Protein AF-A0A426Q134-F1 (afdb_monomer_lite)

Structure (mmCIF, N/CA/C/O backbone):
data_AF-A0A426Q134-F1
#
_entry.id   AF-A0A426Q134-F1
#
loop_
_atom_site.group_PDB
_atom_site.id
_atom_site.type_symbol
_atom_site.label_atom_id
_atom_site.label_alt_id
_atom_site.label_comp_id
_atom_site.label_asym_id
_atom_site.label_entity_id
_atom_site.label_seq_id
_atom_site.pdbx_PDB_ins_code
_atom_site.Cartn_x
_atom_site.Cartn_y
_atom_site.Cartn_z
_atom_site.occupancy
_atom_site.B_iso_or_equiv
_atom_site.auth_seq_id
_atom_site.auth_comp_id
_atom_site.auth_asym_id
_atom_site.auth_atom_id
_atom_site.pdbx_PDB_model_num
ATOM 1 N N . MET A 1 1 ? 9.057 -41.906 22.958 1.00 34.69 1 MET A N 1
ATOM 2 C CA . MET A 1 1 ? 8.384 -40.825 23.710 1.00 34.69 1 MET A CA 1
ATOM 3 C C . MET A 1 1 ? 7.464 -40.096 22.744 1.00 34.69 1 MET A C 1
ATOM 5 O O . MET A 1 1 ? 7.987 -39.538 21.785 1.00 34.69 1 MET A O 1
ATOM 9 N N . PRO A 1 2 ? 6.133 -40.169 22.893 1.00 43.12 2 PRO A N 1
ATOM 10 C CA . PRO A 1 2 ? 5.225 -39.518 21.964 1.00 43.12 2 PRO A CA 1
ATOM 11 C C . PRO A 1 2 ? 4.964 -38.086 22.435 1.00 43.12 2 PRO A C 1
ATOM 13 O O . PRO A 1 2 ? 4.358 -37.865 23.480 1.00 43.12 2 PRO A O 1
ATOM 16 N N . TRP A 1 3 ? 5.419 -37.110 21.654 1.00 42.22 3 TRP A N 1
ATOM 17 C CA . TRP A 1 3 ? 4.967 -35.728 21.775 1.00 42.22 3 TRP A CA 1
ATOM 18 C C . TRP A 1 3 ? 3.575 -35.629 21.148 1.00 42.22 3 TRP A C 1
ATOM 20 O O . TRP A 1 3 ? 3.425 -35.270 19.983 1.00 42.22 3 TRP A O 1
ATOM 30 N N . GLY A 1 4 ? 2.552 -36.008 21.911 1.00 41.06 4 GLY A N 1
ATOM 31 C CA . GLY A 1 4 ? 1.185 -35.609 21.609 1.00 41.06 4 GLY A CA 1
ATOM 32 C C . GLY A 1 4 ? 1.063 -34.121 21.906 1.00 41.06 4 GLY A C 1
ATOM 33 O O . GLY A 1 4 ? 1.094 -33.728 23.070 1.00 41.06 4 GLY A O 1
ATOM 34 N N . ARG A 1 5 ? 0.961 -33.277 20.874 1.00 50.31 5 ARG A N 1
ATOM 35 C CA . ARG A 1 5 ? 0.462 -31.915 21.081 1.00 50.31 5 ARG A CA 1
ATOM 36 C C . ARG A 1 5 ? -0.984 -32.054 21.541 1.00 50.31 5 ARG A C 1
ATOM 38 O O . ARG A 1 5 ? -1.840 -32.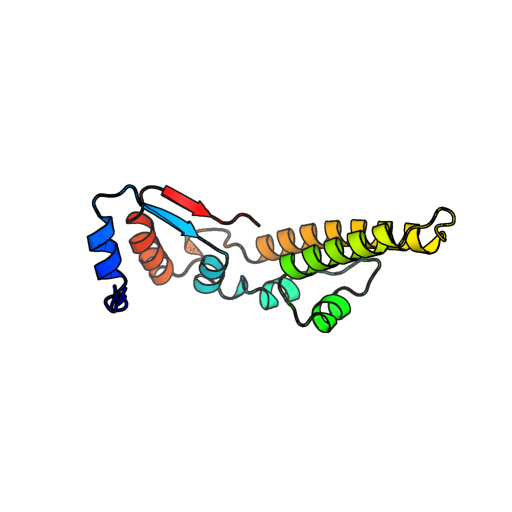481 20.771 1.00 50.31 5 ARG A O 1
ATOM 45 N N . VAL A 1 6 ? -1.207 -31.754 22.816 1.00 53.31 6 VAL A N 1
ATOM 46 C CA . VAL A 1 6 ? -2.527 -31.486 23.384 1.00 53.31 6 VAL A CA 1
ATOM 47 C C . VAL A 1 6 ? -3.211 -30.499 22.442 1.00 53.31 6 VAL A C 1
ATOM 49 O O . VAL A 1 6 ? -2.613 -29.488 22.076 1.00 53.31 6 VAL A O 1
ATOM 52 N N . GLY A 1 7 ? -4.407 -30.844 21.969 1.00 53.84 7 GLY A N 1
ATOM 53 C CA . GLY A 1 7 ? -5.182 -29.971 21.101 1.00 53.84 7 GLY A CA 1
ATOM 54 C C . GLY A 1 7 ? -5.509 -28.689 21.850 1.00 53.84 7 GLY A C 1
ATOM 55 O O . GLY A 1 7 ? -6.395 -28.689 22.698 1.00 53.84 7 GLY A O 1
ATOM 56 N N . SER A 1 8 ? -4.783 -27.611 21.565 1.00 63.66 8 SER A N 1
ATOM 57 C CA . SER A 1 8 ? -5.192 -26.276 21.979 1.00 63.66 8 SER A CA 1
ATOM 58 C C . SER A 1 8 ? -6.458 -25.942 21.199 1.00 63.66 8 SER A C 1
ATOM 60 O O . SER A 1 8 ? -6.412 -25.756 19.981 1.00 63.66 8 SER A O 1
ATOM 62 N N . SER A 1 9 ? -7.600 -25.947 21.882 1.00 80.00 9 SER A N 1
ATOM 63 C CA . SER A 1 9 ? -8.834 -25.370 21.359 1.00 80.00 9 SER A CA 1
ATOM 64 C C . SER A 1 9 ? -8.578 -23.911 20.987 1.00 80.00 9 SER A C 1
ATOM 66 O O . SER A 1 9 ? -7.863 -23.207 21.697 1.00 80.00 9 SER A O 1
ATOM 68 N N . MET A 1 10 ? -9.135 -23.467 19.860 1.00 85.69 10 MET A N 1
ATOM 69 C CA . MET A 1 10 ? -9.067 -22.068 19.449 1.00 85.69 10 MET A CA 1
ATOM 70 C C . MET A 1 10 ? -9.763 -21.218 20.516 1.00 85.69 10 MET A C 1
ATOM 72 O O . MET A 1 10 ? -10.960 -21.389 20.735 1.00 85.69 10 MET A O 1
ATOM 76 N N . LEU A 1 11 ? -8.999 -20.363 21.196 1.00 89.44 11 LEU A N 1
ATOM 77 C CA . LEU A 1 11 ? -9.531 -19.426 22.181 1.00 89.44 11 LEU A CA 1
ATOM 78 C C . LEU A 1 11 ? -10.333 -18.332 21.467 1.00 89.44 11 LEU A C 1
ATOM 80 O O . LEU A 1 11 ? -9.979 -17.892 20.369 1.00 89.44 11 LEU A O 1
ATOM 84 N N . SER A 1 12 ? -11.416 -17.896 22.094 1.00 91.62 12 SER A N 1
ATOM 85 C CA . SER A 1 12 ? -12.140 -16.683 21.728 1.00 91.62 12 SER A CA 1
ATOM 86 C C . SER A 1 12 ? -11.345 -15.429 22.106 1.00 91.62 12 SER A C 1
ATOM 88 O O . SER A 1 12 ? -10.402 -15.481 22.893 1.00 91.62 12 SER A O 1
ATOM 90 N N . TYR A 1 13 ? -11.737 -14.282 21.549 1.00 84.50 13 TYR A N 1
ATOM 91 C CA . TYR A 1 13 ? -11.093 -12.997 21.840 1.00 84.50 13 TYR A CA 1
ATOM 92 C C . TYR A 1 13 ? -11.097 -12.674 23.345 1.00 84.50 13 TYR A C 1
ATOM 94 O O . TYR A 1 13 ? -10.053 -12.342 23.900 1.00 84.50 13 TYR A O 1
ATOM 102 N N . ASP A 1 14 ? -12.239 -12.861 24.011 1.00 86.88 14 ASP A N 1
ATOM 103 C CA . ASP A 1 14 ? -12.386 -12.579 25.443 1.00 86.88 14 ASP A CA 1
ATOM 104 C C . ASP A 1 14 ? -11.539 -13.530 26.310 1.00 86.88 14 ASP A C 1
ATOM 106 O O . ASP A 1 14 ? -10.972 -13.110 27.317 1.00 86.88 14 ASP A O 1
ATOM 110 N N . GLU A 1 15 ? -11.402 -14.800 25.906 1.00 90.38 15 GLU A N 1
ATOM 111 C CA . GLU A 1 15 ? -10.540 -15.768 26.601 1.00 90.38 15 GLU A CA 1
ATOM 112 C C . GLU A 1 15 ? -9.059 -15.390 26.487 1.00 90.38 15 GLU A C 1
ATOM 114 O O . GLU A 1 15 ? -8.332 -15.467 27.476 1.00 90.38 15 GLU A O 1
ATOM 119 N N . VAL A 1 16 ? -8.621 -14.925 25.311 1.00 87.88 16 VAL A N 1
ATOM 120 C CA . VAL A 1 16 ? -7.246 -14.442 25.111 1.00 87.88 16 VAL A CA 1
ATOM 121 C C . VAL A 1 16 ? -6.977 -13.198 25.957 1.00 87.88 16 VAL A C 1
ATOM 123 O O . VAL A 1 16 ? -5.920 -13.109 26.577 1.00 87.88 16 VAL A O 1
ATOM 126 N N . LEU A 1 17 ? -7.921 -12.253 26.020 1.00 83.94 17 LEU A N 1
ATOM 127 C CA . LEU A 1 17 ? -7.774 -11.044 26.836 1.00 83.94 17 LEU A CA 1
ATOM 128 C C . LEU A 1 17 ? -7.630 -11.350 28.329 1.00 83.94 17 LEU A C 1
ATOM 130 O O . LEU A 1 17 ? -6.812 -10.724 29.003 1.00 83.94 17 LEU A O 1
ATOM 134 N N . GLU A 1 18 ? -8.399 -12.307 28.852 1.00 86.12 18 GLU A N 1
ATOM 135 C CA . GLU A 1 18 ? -8.288 -12.694 30.260 1.00 86.12 18 GLU A CA 1
ATOM 136 C C . GLU A 1 18 ? -6.952 -13.404 30.546 1.00 86.12 18 GLU A C 1
ATOM 138 O O . GLU A 1 18 ? -6.371 -13.194 31.610 1.00 86.12 18 GLU A O 1
ATOM 143 N N . GLU A 1 19 ? -6.416 -14.175 29.592 1.00 86.25 19 GLU A N 1
ATOM 144 C CA . GLU A 1 19 ? -5.116 -14.850 29.729 1.00 86.25 19 GLU A CA 1
ATOM 145 C C . GLU A 1 19 ? -3.931 -13.866 29.744 1.00 86.25 19 GLU A C 1
ATOM 147 O O . GLU A 1 19 ? -2.961 -14.073 30.475 1.00 86.25 19 GLU A O 1
ATOM 152 N N . ILE A 1 20 ? -4.008 -12.769 28.982 1.00 83.94 20 ILE A N 1
ATOM 153 C CA . ILE A 1 20 ? -2.911 -11.789 28.845 1.00 83.94 20 ILE A CA 1
ATOM 154 C C . ILE A 1 20 ? -3.030 -10.577 29.782 1.00 83.94 20 ILE A C 1
ATOM 156 O O . ILE A 1 20 ? -2.172 -9.696 29.761 1.00 83.94 20 ILE A O 1
ATOM 160 N N . LYS A 1 21 ? -4.060 -10.531 30.631 1.00 75.94 21 LYS A N 1
ATOM 161 C CA . LYS A 1 21 ? -4.458 -9.375 31.455 1.00 75.94 21 LYS A CA 1
ATOM 162 C C . LYS A 1 21 ? -3.376 -8.807 32.380 1.00 75.94 21 LYS A C 1
ATOM 164 O O . LYS A 1 21 ? -3.390 -7.614 32.668 1.00 75.94 21 LYS A O 1
ATOM 169 N N . GLU A 1 22 ? -2.446 -9.640 32.849 1.00 71.44 22 GLU A N 1
ATOM 170 C CA . GLU A 1 22 ? -1.325 -9.212 33.707 1.00 71.44 22 GLU A CA 1
ATOM 171 C C . GLU A 1 22 ? -0.038 -8.902 32.923 1.00 71.44 22 GLU A C 1
ATOM 173 O O . GLU A 1 22 ? 0.990 -8.557 3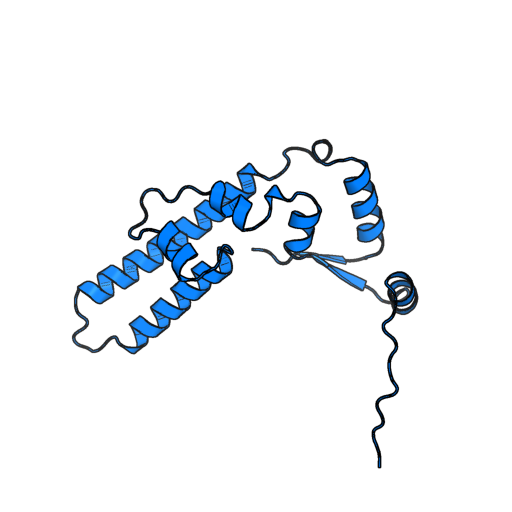3.508 1.00 71.44 22 GLU A O 1
ATOM 178 N N . THR A 1 23 ? -0.072 -9.021 31.595 1.00 75.31 23 THR A N 1
ATOM 179 C CA . THR A 1 23 ? 1.069 -8.735 30.723 1.00 75.31 23 THR A CA 1
ATOM 180 C C . THR A 1 23 ? 0.924 -7.367 30.074 1.00 75.31 23 THR A C 1
ATOM 182 O O . THR A 1 23 ? -0.168 -6.963 29.673 1.00 75.31 23 THR A O 1
ATOM 185 N N . ASP A 1 24 ? 2.041 -6.650 29.942 1.00 79.06 24 ASP A N 1
ATOM 186 C CA . ASP A 1 24 ? 2.077 -5.420 29.155 1.00 79.06 24 ASP A CA 1
ATOM 187 C C . ASP A 1 24 ? 1.870 -5.774 27.677 1.00 79.06 24 ASP A C 1
ATOM 189 O O . ASP A 1 24 ? 2.786 -6.214 26.976 1.00 79.06 24 ASP A O 1
ATOM 193 N N . THR A 1 25 ? 0.615 -5.685 27.239 1.00 85.25 25 THR A N 1
ATOM 194 C CA . THR A 1 25 ? 0.199 -6.143 25.918 1.00 85.25 25 THR A CA 1
ATOM 195 C C . THR A 1 25 ? 0.251 -4.984 24.938 1.00 85.25 25 THR A C 1
ATOM 197 O O . THR A 1 25 ? -0.406 -3.953 25.110 1.00 85.25 25 THR A O 1
ATOM 200 N N . ALA A 1 26 ? 1.014 -5.184 23.867 1.00 89.38 26 ALA A N 1
ATOM 201 C CA . ALA A 1 26 ? 1.071 -4.269 22.745 1.00 89.38 26 ALA A CA 1
ATOM 202 C C . ALA A 1 26 ? 0.131 -4.716 21.618 1.00 89.38 26 ALA A C 1
ATOM 204 O O . ALA A 1 26 ? 0.127 -5.883 21.227 1.00 89.38 26 ALA A O 1
ATOM 205 N N . LEU A 1 27 ? -0.609 -3.769 21.046 1.00 89.19 27 LEU A N 1
ATOM 206 C CA . LEU A 1 27 ? -1.406 -3.970 19.840 1.00 89.19 27 LEU A CA 1
ATOM 207 C C . LEU A 1 27 ? -0.617 -3.524 18.609 1.00 89.19 27 LEU A C 1
ATOM 209 O O . LEU A 1 27 ? -0.112 -2.405 18.573 1.00 89.19 27 LEU A O 1
ATOM 213 N N . LEU A 1 28 ? -0.554 -4.366 17.578 1.00 90.25 28 LEU A N 1
ATOM 214 C CA . LEU A 1 28 ? -0.013 -4.001 16.269 1.00 90.25 28 LEU A CA 1
ATOM 215 C C . LEU A 1 28 ? -1.154 -3.872 15.257 1.00 90.25 28 LEU A C 1
ATOM 217 O O . LEU A 1 28 ? -1.782 -4.862 14.885 1.00 90.25 28 LEU A O 1
ATOM 221 N N . LEU A 1 29 ? -1.404 -2.652 14.793 1.00 89.19 29 LEU A N 1
ATOM 222 C CA . LEU A 1 29 ? -2.401 -2.356 13.771 1.00 89.19 29 LEU A CA 1
ATOM 223 C C . LEU A 1 29 ? -1.776 -2.420 12.375 1.00 89.19 29 LEU A C 1
ATOM 225 O O . LEU A 1 29 ? -0.752 -1.792 12.105 1.00 89.19 29 LEU A O 1
ATOM 229 N N . GLY A 1 30 ? -2.422 -3.155 11.475 1.00 86.62 30 GLY A N 1
ATOM 230 C CA . GLY A 1 30 ? -2.118 -3.135 10.044 1.00 86.62 30 GLY A CA 1
ATOM 231 C C . GLY A 1 30 ? -3.180 -2.384 9.243 1.00 86.62 30 GLY A C 1
ATOM 232 O O . GLY A 1 30 ? -4.222 -1.999 9.774 1.00 86.62 30 GLY A O 1
ATOM 233 N N . ASN A 1 31 ? -2.962 -2.262 7.932 1.00 83.25 31 ASN A N 1
ATOM 234 C CA . ASN A 1 31 ? -3.873 -1.569 7.007 1.00 83.25 31 ASN A CA 1
ATOM 235 C C . ASN A 1 31 ? -5.313 -2.111 7.027 1.00 83.25 31 ASN A C 1
ATOM 237 O O . ASN A 1 31 ? -6.253 -1.368 6.749 1.00 83.25 31 ASN A O 1
ATOM 241 N N . GLY A 1 32 ? -5.505 -3.379 7.410 1.00 86.38 32 GLY A N 1
ATOM 242 C CA . GLY A 1 32 ? -6.833 -3.968 7.596 1.00 86.38 32 GLY A CA 1
ATOM 243 C C . GLY A 1 32 ? -7.703 -3.212 8.606 1.00 86.38 32 GLY A C 1
ATOM 244 O O . GLY A 1 32 ? -8.918 -3.163 8.432 1.00 86.38 32 GLY A O 1
ATOM 245 N N . PHE A 1 33 ? -7.101 -2.554 9.605 1.00 88.44 33 PHE A N 1
ATOM 246 C CA . PHE A 1 33 ? -7.825 -1.675 10.524 1.00 88.44 33 PHE A CA 1
ATOM 247 C C . PHE A 1 33 ? -8.447 -0.482 9.784 1.00 88.44 33 PHE A C 1
ATOM 249 O O . PHE A 1 33 ? -9.637 -0.211 9.941 1.00 88.44 33 PHE A O 1
ATOM 256 N N . SER A 1 34 ? -7.680 0.182 8.913 1.00 86.69 34 SER A N 1
ATOM 257 C CA . SER A 1 34 ? -8.169 1.309 8.111 1.00 86.69 34 SER A CA 1
ATOM 258 C C . SER A 1 34 ? -9.258 0.881 7.127 1.00 86.69 34 SER A C 1
ATOM 260 O O . SER A 1 34 ? -10.270 1.565 7.023 1.00 86.69 34 SER A O 1
ATOM 262 N N . VAL A 1 35 ? -9.108 -0.278 6.470 1.00 87.44 35 VAL A N 1
ATOM 263 C CA . VAL A 1 35 ? -10.131 -0.835 5.561 1.00 87.44 35 VAL A CA 1
ATOM 264 C C . VAL A 1 35 ? -11.421 -1.196 6.307 1.00 87.44 35 VAL A C 1
ATOM 266 O O . VAL A 1 35 ? -12.516 -0.962 5.798 1.00 87.44 35 VAL A O 1
ATOM 269 N N . GLY A 1 36 ? -11.309 -1.748 7.520 1.00 85.94 36 GLY A N 1
ATOM 270 C CA . GLY A 1 36 ? -12.460 -2.039 8.379 1.00 85.94 36 GLY A CA 1
ATOM 271 C C . GLY A 1 36 ? -13.166 -0.775 8.882 1.00 85.94 36 GLY A C 1
ATOM 272 O O . GLY A 1 36 ? -14.389 -0.765 9.035 1.00 85.94 36 GLY A O 1
ATOM 273 N N . CYS A 1 37 ? -12.409 0.305 9.094 1.00 83.69 37 CYS A N 1
ATOM 274 C CA . CYS A 1 37 ? -12.951 1.613 9.443 1.00 83.69 37 CYS A CA 1
ATOM 275 C C . CYS A 1 37 ? -13.712 2.228 8.256 1.00 83.69 37 CYS A C 1
ATOM 277 O O . CYS A 1 37 ? -14.912 2.508 8.369 1.00 83.69 37 CYS A O 1
ATOM 279 N N . ASP A 1 38 ? -13.052 2.346 7.100 1.00 85.19 38 ASP A N 1
ATOM 280 C CA . ASP A 1 38 ? -13.630 2.851 5.855 1.00 85.19 38 ASP A CA 1
ATOM 281 C C . ASP A 1 38 ? -13.104 2.057 4.631 1.00 85.19 38 ASP A C 1
ATOM 283 O O . ASP A 1 38 ? -11.894 2.032 4.373 1.00 85.19 38 ASP A O 1
ATOM 287 N N . PRO A 1 39 ? -13.986 1.437 3.819 1.00 88.50 39 PRO A N 1
ATOM 288 C CA . PRO A 1 39 ? -13.586 0.708 2.612 1.00 88.50 39 PRO A CA 1
ATOM 289 C C . PRO A 1 39 ? -12.888 1.577 1.548 1.00 88.50 39 PRO A C 1
ATOM 291 O O . PRO A 1 39 ? -12.285 1.041 0.614 1.00 88.50 39 PRO A O 1
ATOM 294 N N . GLN A 1 40 ? -12.898 2.908 1.670 1.00 88.19 40 GLN A N 1
ATOM 295 C CA . GLN A 1 40 ? -12.094 3.792 0.825 1.00 88.19 40 GLN A CA 1
ATOM 296 C C . GLN A 1 40 ? -10.581 3.597 0.985 1.00 88.19 40 GLN A C 1
ATOM 298 O O . GLN A 1 40 ? -9.846 3.953 0.061 1.00 88.19 40 GLN A O 1
ATOM 303 N N . PHE A 1 41 ? -10.128 3.002 2.093 1.00 87.38 41 PHE A N 1
ATOM 304 C CA . PHE A 1 41 ? -8.732 2.605 2.301 1.00 87.38 41 PHE A CA 1
ATOM 305 C C . PHE A 1 41 ? -8.364 1.273 1.631 1.00 87.38 41 PHE A C 1
ATOM 307 O O . PHE A 1 41 ? -7.203 0.871 1.693 1.00 87.38 41 PHE A O 1
ATOM 314 N N . ALA A 1 42 ? -9.312 0.568 1.001 1.00 90.56 42 ALA A N 1
ATOM 315 C CA . ALA A 1 42 ? -8.999 -0.649 0.256 1.00 90.56 42 ALA A CA 1
ATOM 316 C C . ALA A 1 42 ? -8.023 -0.352 -0.894 1.00 90.56 42 ALA A C 1
ATOM 318 O O . ALA A 1 42 ? -8.091 0.702 -1.526 1.00 90.56 42 ALA A O 1
ATOM 319 N N . TYR A 1 43 ? -7.130 -1.295 -1.198 1.00 91.44 43 TYR A N 1
ATOM 320 C CA . TYR A 1 43 ? -6.093 -1.112 -2.219 1.00 91.44 43 TYR A CA 1
ATOM 321 C C . TYR A 1 43 ? -6.662 -0.743 -3.597 1.00 91.44 43 TYR A C 1
ATOM 323 O O . TYR A 1 43 ? -6.175 0.186 -4.238 1.00 91.44 43 TYR A O 1
ATOM 331 N N . THR A 1 44 ? -7.760 -1.387 -4.000 1.00 91.94 44 THR A N 1
ATOM 332 C CA . THR A 1 44 ? -8.524 -1.051 -5.212 1.00 91.94 44 THR A CA 1
ATOM 333 C C . THR A 1 44 ? -9.006 0.402 -5.189 1.00 91.94 44 THR A C 1
ATOM 335 O O . THR A 1 44 ? -8.731 1.169 -6.110 1.00 91.94 44 THR A O 1
ATOM 338 N N . SER A 1 45 ? -9.638 0.815 -4.088 1.00 92.00 45 SER A N 1
ATOM 339 C CA . SER A 1 45 ? -10.129 2.178 -3.866 1.00 92.00 45 SER A CA 1
ATOM 340 C C . SER A 1 45 ? -9.016 3.230 -3.893 1.00 92.00 45 SER A C 1
ATOM 342 O O . SER A 1 45 ? -9.261 4.366 -4.306 1.00 92.00 45 SER A O 1
ATOM 344 N N . LEU A 1 46 ? -7.810 2.893 -3.423 1.00 92.44 46 LEU A N 1
ATOM 345 C CA . LEU A 1 46 ? -6.638 3.772 -3.477 1.00 92.44 46 LEU A CA 1
ATOM 346 C C . LEU A 1 46 ? -6.095 3.879 -4.903 1.00 92.44 46 LEU A C 1
ATOM 348 O O . LEU A 1 46 ? -5.780 4.980 -5.358 1.00 92.44 46 LEU A O 1
ATOM 352 N N . ARG A 1 47 ? -6.043 2.760 -5.633 1.00 93.50 47 ARG A N 1
ATOM 353 C CA . ARG A 1 47 ? -5.616 2.723 -7.034 1.00 93.50 47 ARG A CA 1
ATOM 354 C C . ARG A 1 47 ? -6.523 3.564 -7.929 1.00 93.50 47 ARG A C 1
ATOM 356 O O . ARG A 1 47 ? -6.016 4.310 -8.759 1.00 93.50 47 ARG A O 1
ATOM 363 N N . GLU A 1 48 ? -7.836 3.514 -7.717 1.00 92.50 48 GLU A N 1
ATOM 364 C CA . GLU A 1 48 ? -8.809 4.350 -8.438 1.00 92.50 48 GLU A CA 1
ATOM 365 C C . GLU A 1 48 ? -8.608 5.858 -8.203 1.00 92.50 48 GLU A C 1
ATOM 367 O O . GLU A 1 48 ? -8.917 6.672 -9.073 1.00 92.50 48 GLU A O 1
ATOM 372 N N . LYS A 1 49 ? -8.084 6.246 -7.034 1.00 91.12 49 LYS A N 1
ATOM 373 C CA . LYS A 1 49 ? -7.849 7.651 -6.654 1.00 91.12 49 LYS A CA 1
ATOM 374 C C . LYS A 1 49 ? -6.462 8.174 -7.039 1.00 91.12 49 LYS A C 1
ATOM 376 O O . LYS A 1 49 ? -6.227 9.390 -6.950 1.00 91.12 49 LYS A O 1
ATOM 381 N N . ALA A 1 50 ? -5.554 7.282 -7.425 1.00 92.75 50 ALA A N 1
ATOM 382 C CA . ALA A 1 50 ? -4.202 7.610 -7.852 1.00 92.75 50 ALA A CA 1
ATOM 383 C C . ALA A 1 50 ? -4.174 8.088 -9.310 1.00 92.75 50 ALA A C 1
ATOM 385 O O . ALA A 1 50 ? -4.952 7.641 -10.153 1.00 92.75 50 ALA A O 1
ATOM 386 N N . GLU A 1 51 ? -3.251 8.997 -9.629 1.00 92.12 51 GLU A N 1
ATOM 387 C CA . GLU A 1 51 ? -3.135 9.562 -10.973 1.00 92.12 51 GLU A CA 1
ATOM 388 C C . GLU A 1 51 ? -1.790 9.204 -11.606 1.00 92.12 51 GLU A C 1
ATOM 390 O O . GLU A 1 51 ? -0.749 9.785 -11.305 1.00 92.12 51 GLU A O 1
ATOM 395 N N . PHE A 1 52 ? -1.805 8.275 -12.563 1.00 92.44 52 PHE A N 1
ATOM 396 C CA . PHE A 1 52 ? -0.586 7.785 -13.214 1.00 92.44 52 PHE A CA 1
ATOM 397 C C . PHE A 1 52 ? -0.119 8.657 -14.391 1.00 92.44 52 PHE A C 1
ATOM 399 O O . PHE A 1 52 ? 0.176 8.167 -15.481 1.00 92.44 52 PHE A O 1
ATOM 406 N N . ARG A 1 53 ? -0.048 9.978 -14.193 1.00 90.56 53 ARG A N 1
ATOM 407 C CA . ARG A 1 53 ? 0.424 10.926 -15.219 1.00 90.56 53 ARG A CA 1
ATOM 408 C C . ARG A 1 53 ? 1.942 11.097 -15.168 1.00 90.56 53 ARG A C 1
ATOM 410 O O . ARG A 1 53 ? 2.520 11.261 -14.100 1.00 90.56 53 ARG A O 1
ATOM 417 N N . GLY A 1 54 ? 2.588 11.118 -16.337 1.00 91.62 54 GLY A N 1
ATOM 418 C CA . GLY A 1 54 ? 4.030 11.378 -16.450 1.00 91.62 54 GLY A CA 1
ATOM 419 C C . GLY A 1 54 ? 4.929 10.214 -16.018 1.00 91.62 54 GLY A C 1
ATOM 420 O O . GLY A 1 54 ? 6.118 10.424 -15.768 1.00 91.62 54 GLY A O 1
ATOM 421 N N . PHE A 1 55 ? 4.379 9.005 -15.914 1.00 95.56 55 PHE A N 1
ATOM 422 C CA . PHE A 1 55 ? 5.152 7.775 -15.765 1.00 95.56 55 PHE A CA 1
ATOM 423 C C . PHE A 1 55 ? 5.746 7.361 -17.111 1.00 95.56 55 PHE A C 1
ATOM 425 O O . PHE A 1 55 ? 5.191 7.665 -18.168 1.00 95.56 55 PHE A O 1
ATOM 432 N N . SER A 1 56 ? 6.891 6.693 -17.062 1.00 93.50 56 SER A N 1
ATOM 433 C CA . SER A 1 56 ? 7.572 6.177 -18.251 1.00 93.50 56 SER A CA 1
ATOM 434 C C . SER A 1 56 ? 6.869 4.929 -18.793 1.00 93.50 56 SER A C 1
ATOM 436 O O . SER A 1 56 ? 6.886 4.687 -19.998 1.00 93.50 56 SER A O 1
ATOM 438 N N . ALA A 1 57 ? 6.242 4.148 -17.908 1.00 92.19 57 ALA A N 1
ATOM 439 C CA . ALA A 1 57 ? 5.443 2.973 -18.243 1.00 92.19 57 ALA A CA 1
ATOM 440 C C . ALA A 1 57 ? 3.928 3.219 -18.109 1.00 92.19 57 ALA A C 1
ATOM 442 O O . ALA A 1 57 ? 3.482 4.132 -17.409 1.00 92.19 57 ALA A O 1
ATOM 443 N N . ASN A 1 58 ? 3.119 2.345 -18.723 1.00 94.75 58 ASN A N 1
ATOM 444 C CA . ASN A 1 58 ? 1.698 2.255 -18.393 1.00 94.75 58 ASN A CA 1
ATOM 445 C C . ASN A 1 58 ? 1.530 1.521 -17.056 1.00 94.75 58 ASN A C 1
ATOM 447 O O . ASN A 1 58 ? 1.552 0.293 -16.986 1.00 94.75 58 ASN A O 1
ATOM 451 N N . ILE A 1 59 ? 1.369 2.292 -15.985 1.00 95.38 59 ILE A N 1
ATOM 452 C CA . ILE A 1 59 ? 1.264 1.753 -14.628 1.00 95.38 59 ILE A CA 1
ATOM 453 C C . ILE A 1 59 ? -0.009 0.931 -14.430 1.00 95.38 59 ILE A C 1
ATOM 455 O O . ILE A 1 59 ? 0.039 -0.091 -13.757 1.00 95.38 59 ILE A O 1
ATOM 459 N N . ASN A 1 60 ? -1.128 1.299 -15.059 1.00 94.31 60 ASN A N 1
ATOM 460 C CA . ASN A 1 60 ? -2.351 0.501 -14.951 1.00 94.31 60 ASN A CA 1
ATOM 461 C C . ASN A 1 60 ? -2.176 -0.898 -15.543 1.00 94.31 60 ASN A C 1
ATOM 463 O O . ASN A 1 60 ? -2.632 -1.872 -14.946 1.00 94.31 60 ASN A O 1
ATOM 467 N N . ASP A 1 61 ? -1.475 -1.000 -16.670 1.00 95.25 61 ASP A N 1
ATOM 468 C CA . ASP A 1 61 ? -1.153 -2.298 -17.260 1.00 95.25 61 ASP A CA 1
ATOM 469 C C . ASP A 1 61 ? -0.203 -3.092 -16.359 1.00 95.25 61 ASP A C 1
ATOM 471 O O . ASP A 1 61 ? -0.366 -4.302 -16.242 1.00 95.25 61 ASP A O 1
ATOM 475 N N . LEU A 1 62 ? 0.735 -2.431 -15.666 1.00 95.38 62 LEU A N 1
ATOM 476 C CA . LEU A 1 62 ? 1.617 -3.091 -14.701 1.00 95.38 62 LEU A CA 1
ATOM 477 C C . LEU A 1 62 ? 0.819 -3.737 -13.560 1.00 95.38 62 LEU A C 1
ATOM 479 O O . LEU A 1 62 ? 0.951 -4.942 -13.360 1.00 95.38 62 LEU A O 1
ATOM 483 N N . PHE A 1 63 ? -0.038 -2.982 -12.863 1.00 96.44 63 PHE A N 1
ATOM 484 C CA . PHE A 1 63 ? -0.899 -3.529 -11.802 1.00 96.44 63 PHE A CA 1
ATOM 485 C C . PHE A 1 63 ? -1.755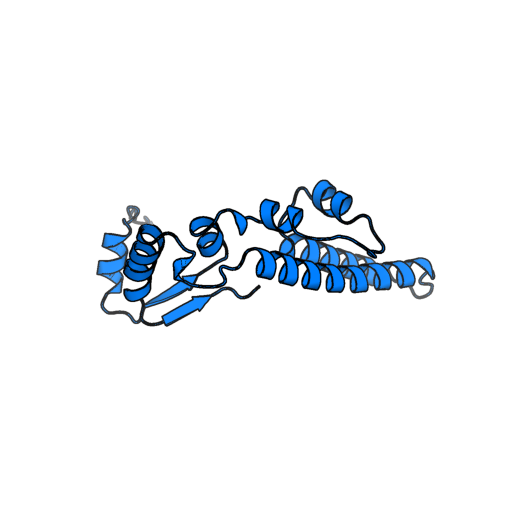 -4.696 -12.327 1.00 96.44 63 PHE A C 1
ATOM 487 O O . PHE A 1 63 ? -1.742 -5.786 -11.757 1.00 96.44 63 PHE A O 1
ATOM 494 N N . ASN A 1 64 ? -2.413 -4.515 -13.479 1.00 95.94 64 ASN A N 1
ATOM 495 C CA . ASN A 1 64 ? -3.242 -5.559 -14.091 1.00 95.94 64 ASN A CA 1
ATOM 496 C C . ASN A 1 64 ? -2.439 -6.816 -14.455 1.00 95.94 64 ASN A C 1
ATOM 498 O O . ASN A 1 64 ? -2.914 -7.927 -14.244 1.00 95.94 64 ASN A O 1
ATOM 502 N N . SER A 1 65 ? -1.226 -6.653 -14.990 1.00 96.19 65 SER A N 1
ATOM 503 C CA . SER A 1 65 ? -0.357 -7.771 -15.376 1.00 96.19 65 SER A CA 1
ATOM 504 C C . SER A 1 65 ? 0.147 -8.570 -14.176 1.00 96.19 65 SER A C 1
ATOM 506 O O . SER A 1 65 ? 0.367 -9.774 -14.292 1.00 96.19 65 SER A O 1
ATOM 508 N N . LEU A 1 66 ? 0.315 -7.905 -13.031 1.00 95.75 66 LEU A N 1
ATOM 509 C CA . LEU A 1 66 ? 0.709 -8.536 -11.777 1.00 95.75 66 LEU A CA 1
ATOM 510 C C . LEU A 1 66 ? -0.485 -9.168 -11.050 1.00 95.75 66 LEU A C 1
ATOM 512 O O . LEU A 1 66 ? -0.270 -10.031 -10.207 1.00 95.75 66 LEU A O 1
ATOM 516 N N . GLY A 1 67 ? -1.720 -8.780 -11.391 1.00 95.31 67 GLY A N 1
ATOM 517 C CA . GLY A 1 67 ? -2.923 -9.210 -10.675 1.00 95.31 67 GLY A CA 1
ATOM 518 C C . GLY A 1 67 ? -2.986 -8.657 -9.250 1.00 95.31 67 GLY A C 1
ATOM 519 O O . GLY A 1 67 ? -3.567 -9.290 -8.376 1.00 95.31 67 GLY A O 1
ATOM 520 N N . GLU A 1 68 ? -2.361 -7.503 -9.025 1.00 93.38 68 GLU A N 1
ATOM 521 C CA . GLU A 1 68 ? -2.209 -6.868 -7.718 1.00 93.38 68 GLU A CA 1
ATOM 522 C C . GLU A 1 68 ? -2.794 -5.458 -7.764 1.00 93.38 68 GLU A C 1
ATOM 524 O O . GLU A 1 68 ? -2.697 -4.788 -8.790 1.00 93.38 68 GLU A O 1
ATOM 529 N N . ASP A 1 69 ? -3.343 -4.996 -6.640 1.00 92.88 69 ASP A N 1
ATOM 530 C CA . ASP A 1 69 ? -3.746 -3.595 -6.419 1.00 92.88 69 ASP A CA 1
ATOM 531 C C . ASP A 1 69 ? -2.944 -2.934 -5.287 1.00 92.88 69 ASP A C 1
ATOM 533 O O . ASP A 1 69 ? -2.981 -1.715 -5.114 1.00 92.88 69 ASP A O 1
ATOM 537 N N . ASP A 1 70 ? -2.188 -3.726 -4.521 1.00 92.19 70 ASP A N 1
ATOM 538 C CA . ASP A 1 70 ? -1.323 -3.227 -3.461 1.00 92.19 70 ASP A CA 1
ATOM 539 C C . ASP A 1 70 ? -0.063 -2.573 -4.046 1.00 92.19 70 ASP A C 1
ATOM 541 O O . ASP A 1 70 ? 0.820 -3.218 -4.623 1.00 92.19 70 ASP A O 1
ATOM 545 N N . PHE A 1 71 ? 0.031 -1.259 -3.848 1.00 93.50 71 PHE A N 1
ATOM 546 C CA . PHE A 1 71 ? 1.153 -0.436 -4.278 1.00 93.50 71 PHE A CA 1
ATOM 547 C C . PHE A 1 71 ? 2.482 -0.943 -3.720 1.00 93.50 71 PHE A C 1
ATOM 549 O O . PHE A 1 71 ? 3.475 -0.933 -4.446 1.00 93.50 71 PHE A O 1
ATOM 556 N N . GLU A 1 72 ? 2.527 -1.396 -2.463 1.00 92.12 72 GLU A N 1
ATOM 557 C CA . GLU A 1 72 ? 3.774 -1.857 -1.852 1.00 92.12 72 GLU A CA 1
ATOM 558 C C . GLU A 1 72 ? 4.276 -3.123 -2.552 1.00 92.12 72 GLU A C 1
ATOM 560 O O . GLU A 1 72 ? 5.453 -3.232 -2.912 1.00 92.12 72 GLU A O 1
ATOM 565 N N . THR A 1 73 ? 3.366 -4.054 -2.834 1.00 94.75 73 THR A N 1
ATOM 566 C CA . THR A 1 73 ? 3.670 -5.277 -3.577 1.00 94.75 73 THR A CA 1
ATOM 567 C C . THR A 1 73 ? 4.154 -4.985 -4.999 1.00 94.75 73 THR A C 1
ATOM 569 O O . THR A 1 73 ? 5.152 -5.575 -5.436 1.00 94.75 73 THR A O 1
ATOM 572 N N . VAL A 1 74 ? 3.539 -4.030 -5.702 1.00 96.62 74 VAL A N 1
ATOM 573 C CA . VAL A 1 74 ? 4.003 -3.596 -7.031 1.00 96.62 74 VAL A CA 1
ATOM 574 C C . VAL A 1 74 ? 5.382 -2.933 -6.958 1.00 96.62 74 VAL A C 1
ATOM 576 O O . VAL A 1 74 ? 6.287 -3.324 -7.697 1.00 96.62 74 VAL A O 1
ATOM 579 N N . ILE A 1 75 ? 5.602 -1.999 -6.028 1.00 96.06 75 ILE A N 1
ATOM 580 C CA . ILE A 1 75 ? 6.893 -1.313 -5.836 1.00 96.06 75 ILE A CA 1
ATOM 581 C C . ILE A 1 75 ? 8.003 -2.320 -5.508 1.00 96.06 75 ILE A C 1
ATOM 583 O O . ILE A 1 75 ? 9.091 -2.261 -6.088 1.00 96.06 75 ILE A O 1
ATOM 587 N N . ARG A 1 76 ? 7.722 -3.287 -4.631 1.00 96.31 76 ARG A N 1
ATOM 588 C CA . ARG A 1 76 ? 8.648 -4.368 -4.272 1.00 96.31 76 ARG A CA 1
ATOM 589 C C . ARG A 1 76 ? 8.952 -5.277 -5.461 1.00 96.31 76 ARG A C 1
ATOM 591 O O . ARG A 1 76 ? 10.070 -5.773 -5.597 1.00 96.31 76 ARG A O 1
ATOM 598 N N . THR A 1 77 ? 7.985 -5.489 -6.347 1.00 97.06 77 THR A N 1
ATOM 599 C CA . THR A 1 77 ? 8.197 -6.231 -7.596 1.00 97.06 77 THR A CA 1
ATOM 600 C C . THR A 1 77 ? 9.106 -5.458 -8.551 1.00 97.06 77 THR A C 1
ATOM 602 O O . THR A 1 77 ? 10.020 -6.048 -9.126 1.00 97.06 77 THR A O 1
ATOM 605 N N . MET A 1 78 ? 8.947 -4.135 -8.649 1.00 96.88 78 MET A N 1
ATOM 606 C CA . MET A 1 78 ? 9.872 -3.278 -9.400 1.00 96.88 78 MET A CA 1
ATOM 607 C C . MET A 1 78 ? 11.296 -3.326 -8.815 1.00 96.88 78 MET A C 1
ATOM 609 O O . MET A 1 78 ? 12.258 -3.394 -9.576 1.00 96.88 78 MET A O 1
ATOM 613 N N . ASP A 1 79 ? 11.455 -3.363 -7.485 1.00 96.62 79 ASP A N 1
ATOM 614 C CA . ASP A 1 79 ? 12.767 -3.562 -6.839 1.00 96.62 79 ASP A CA 1
ATOM 615 C C . ASP A 1 79 ? 13.422 -4.888 -7.224 1.00 96.62 79 ASP A C 1
ATOM 617 O O . ASP A 1 79 ? 14.597 -4.932 -7.589 1.00 96.62 79 ASP A O 1
ATOM 621 N N . ARG A 1 80 ? 12.652 -5.977 -7.194 1.00 96.50 80 ARG A N 1
ATOM 622 C CA . ARG A 1 80 ? 13.135 -7.294 -7.626 1.00 96.50 80 ARG A CA 1
ATOM 623 C C . ARG A 1 80 ? 13.533 -7.285 -9.099 1.00 96.50 80 ARG A C 1
ATOM 625 O O . ARG A 1 80 ? 14.568 -7.842 -9.449 1.00 96.50 80 ARG A O 1
ATOM 632 N N . ALA A 1 81 ? 12.763 -6.618 -9.959 1.00 94.00 81 ALA A N 1
ATOM 633 C CA . ALA A 1 81 ? 13.107 -6.478 -11.370 1.00 94.00 81 ALA A CA 1
ATOM 634 C C . ALA A 1 81 ? 14.438 -5.730 -11.562 1.00 94.00 81 ALA A C 1
ATOM 636 O O . ALA A 1 81 ? 15.265 -6.161 -12.361 1.00 94.00 81 ALA A O 1
ATOM 637 N N . LEU A 1 82 ? 14.690 -4.666 -10.791 1.00 94.44 82 LEU A N 1
ATOM 638 C CA . LEU A 1 82 ? 15.974 -3.958 -10.808 1.00 94.44 82 LEU A CA 1
ATOM 639 C C . LEU A 1 82 ? 17.139 -4.854 -10.371 1.00 94.44 82 LEU A C 1
ATOM 641 O O . LEU A 1 82 ? 18.188 -4.819 -11.009 1.00 94.44 82 LEU A O 1
ATOM 645 N N . GLN A 1 83 ? 16.955 -5.681 -9.337 1.00 94.31 83 GLN A N 1
ATOM 646 C CA . GLN A 1 83 ? 17.966 -6.657 -8.904 1.00 94.31 83 GLN A CA 1
ATOM 647 C C . GLN A 1 83 ? 18.278 -7.680 -10.001 1.00 94.31 83 GLN A C 1
ATOM 649 O O . GLN A 1 83 ? 19.441 -7.998 -10.241 1.00 94.31 83 GLN A O 1
ATOM 654 N N . VAL A 1 84 ? 17.246 -8.168 -10.698 1.00 91.31 84 VAL A N 1
ATOM 655 C CA . VAL A 1 84 ? 17.424 -9.061 -11.848 1.00 91.31 84 VAL A CA 1
ATOM 656 C C . VAL A 1 84 ? 18.193 -8.341 -12.951 1.00 91.31 84 VAL A C 1
ATOM 658 O O . VAL A 1 84 ? 19.202 -8.861 -13.407 1.00 91.31 84 VAL A O 1
ATOM 661 N N . VAL A 1 85 ? 17.787 -7.134 -13.352 1.00 89.25 85 VAL A N 1
ATOM 662 C CA . VAL A 1 85 ? 18.493 -6.365 -14.393 1.00 89.25 85 VAL A CA 1
ATOM 663 C C . VAL A 1 85 ? 19.961 -6.149 -14.023 1.00 89.25 85 VAL A C 1
ATOM 665 O O . VAL A 1 85 ? 20.826 -6.309 -14.881 1.00 89.25 85 VAL A O 1
ATOM 668 N N . ASP A 1 86 ? 20.251 -5.835 -12.760 1.00 88.19 86 ASP A N 1
ATOM 669 C CA . ASP A 1 86 ? 21.613 -5.624 -12.272 1.00 88.19 86 ASP A CA 1
ATOM 670 C C . ASP A 1 86 ? 22.493 -6.875 -12.412 1.00 88.19 86 ASP A C 1
ATOM 672 O O . ASP A 1 86 ? 23.614 -6.780 -12.904 1.00 88.19 86 ASP A O 1
ATOM 676 N N . ALA A 1 87 ? 21.956 -8.061 -12.110 1.00 87.88 87 ALA A N 1
ATOM 677 C CA . ALA A 1 87 ? 22.672 -9.328 -12.270 1.00 87.88 87 ALA A CA 1
ATOM 678 C C . ALA A 1 87 ? 23.023 -9.660 -13.735 1.00 87.88 87 ALA A C 1
ATOM 680 O O . ALA A 1 87 ? 23.992 -10.375 -13.992 1.00 87.88 87 ALA A O 1
ATOM 681 N N . TYR A 1 88 ? 22.254 -9.142 -14.698 1.00 82.81 88 TY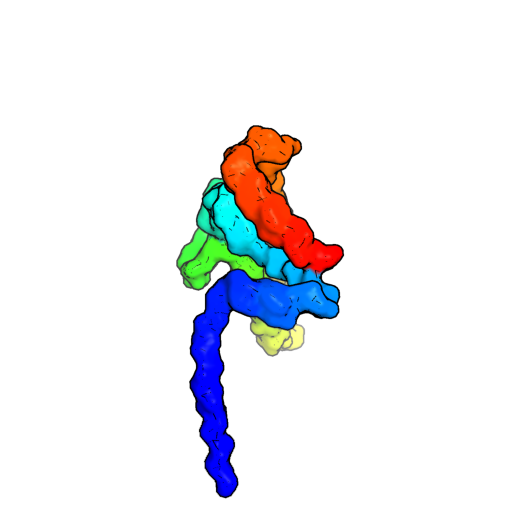R A N 1
ATOM 682 C CA . TYR A 1 88 ? 22.499 -9.327 -16.132 1.00 82.81 88 TYR A CA 1
ATOM 683 C C . TYR A 1 88 ? 23.347 -8.204 -16.752 1.00 82.81 88 TYR A C 1
ATOM 685 O O . TYR A 1 88 ? 23.687 -8.283 -17.939 1.00 82.81 88 TYR A O 1
ATOM 693 N N . LYS A 1 89 ? 23.733 -7.169 -15.987 1.00 78.25 89 LYS A N 1
ATOM 694 C CA . LYS A 1 89 ? 24.662 -6.139 -16.472 1.00 78.25 89 LYS A CA 1
ATOM 695 C C . LYS A 1 89 ? 26.033 -6.764 -16.713 1.00 78.25 89 LYS A C 1
ATOM 697 O O . LYS A 1 89 ? 26.753 -7.141 -15.794 1.00 78.25 89 LYS A O 1
ATOM 702 N N . THR A 1 90 ? 26.417 -6.853 -17.980 1.00 74.56 90 THR A N 1
ATOM 703 C CA . THR A 1 90 ? 27.778 -7.228 -18.383 1.00 74.56 90 THR A CA 1
ATOM 704 C C . THR A 1 90 ? 28.594 -5.969 -18.684 1.00 74.56 90 THR A C 1
ATOM 706 O O . THR A 1 90 ? 28.042 -4.884 -18.826 1.00 74.56 90 THR A O 1
ATOM 709 N N . LYS A 1 91 ? 29.924 -6.069 -18.817 1.00 63.94 91 LYS A N 1
ATOM 710 C CA . LYS A 1 91 ? 30.799 -4.903 -19.092 1.00 63.94 91 LYS A CA 1
ATOM 711 C C . LYS A 1 91 ? 30.413 -4.077 -20.338 1.00 63.94 91 LYS A C 1
ATOM 713 O O . LYS A 1 91 ? 30.843 -2.936 -20.433 1.00 63.94 91 LYS A O 1
ATOM 718 N N . ASN A 1 92 ? 29.589 -4.619 -21.240 1.00 61.41 92 ASN A N 1
ATOM 719 C CA . ASN A 1 92 ? 29.040 -3.937 -22.417 1.00 61.41 92 ASN A CA 1
ATOM 720 C C . ASN A 1 92 ? 27.540 -3.624 -22.251 1.00 61.41 92 ASN A C 1
ATOM 722 O O . ASN A 1 92 ? 26.755 -3.873 -23.166 1.00 61.41 92 ASN A O 1
ATOM 726 N N . THR A 1 93 ? 27.124 -3.151 -21.071 1.00 64.75 93 THR A N 1
ATOM 727 C CA . THR A 1 93 ? 25.725 -2.793 -20.793 1.00 64.75 93 THR A CA 1
ATOM 728 C C . THR A 1 93 ? 25.190 -1.873 -21.893 1.00 64.75 93 THR A C 1
ATOM 730 O O . THR A 1 93 ? 25.719 -0.790 -22.132 1.00 64.75 93 THR A O 1
ATOM 733 N N . LEU A 1 94 ? 24.154 -2.333 -22.596 1.00 69.25 94 LEU A N 1
ATOM 734 C CA . LEU A 1 94 ? 23.503 -1.576 -23.659 1.00 69.25 94 LEU A CA 1
ATOM 735 C C . LEU A 1 94 ? 22.875 -0.305 -23.050 1.00 69.25 94 LEU A C 1
ATOM 737 O O . LEU A 1 94 ? 22.234 -0.421 -22.002 1.00 69.25 94 LEU A O 1
ATOM 741 N N . PRO A 1 95 ? 22.957 0.872 -23.704 1.00 78.62 95 PRO A N 1
ATOM 742 C CA . PRO A 1 95 ? 22.335 2.124 -23.238 1.00 78.62 95 PRO A CA 1
ATOM 743 C C . PRO A 1 95 ? 20.859 1.982 -22.822 1.00 78.62 95 PRO A C 1
ATOM 745 O O . PRO A 1 95 ? 20.350 2.716 -21.978 1.00 78.62 95 PRO A O 1
ATOM 748 N N . TYR A 1 96 ? 20.171 0.990 -23.389 1.00 81.62 96 TYR A N 1
ATOM 749 C CA . TYR A 1 96 ? 18.797 0.646 -23.053 1.00 81.62 96 TYR A CA 1
ATOM 750 C C . TYR A 1 96 ? 18.615 0.127 -21.616 1.00 81.62 96 TYR A C 1
ATOM 752 O O . TYR A 1 96 ? 17.637 0.482 -20.965 1.00 81.62 96 TYR A O 1
ATOM 760 N N . CYS A 1 97 ? 19.545 -0.673 -21.084 1.00 83.88 97 CYS A N 1
ATOM 761 C CA . CYS A 1 97 ? 19.456 -1.191 -19.715 1.00 83.88 97 CYS A CA 1
ATOM 762 C C . CYS A 1 97 ? 19.606 -0.072 -18.676 1.00 83.88 97 CYS A C 1
ATOM 764 O O . CYS A 1 97 ? 18.932 -0.094 -17.646 1.00 83.88 97 CYS A O 1
ATOM 766 N N . GLU A 1 98 ? 20.458 0.918 -18.951 1.00 87.25 98 GLU A N 1
ATOM 767 C CA . GLU A 1 98 ? 20.606 2.108 -18.106 1.00 87.25 98 GLU A CA 1
ATOM 768 C C . GLU A 1 98 ? 19.349 2.977 -18.148 1.00 87.25 98 GLU A C 1
ATOM 770 O O . GLU A 1 98 ? 18.828 3.357 -17.098 1.00 87.25 98 GLU A O 1
ATOM 775 N N . TYR A 1 99 ? 18.818 3.225 -19.351 1.00 89.00 99 TYR A N 1
ATOM 776 C CA . TYR A 1 99 ? 17.555 3.937 -19.529 1.00 89.00 99 TYR A CA 1
ATOM 777 C C . TYR A 1 99 ? 16.408 3.257 -18.771 1.00 89.00 99 TYR A C 1
ATOM 779 O O . TYR A 1 99 ? 15.716 3.913 -17.995 1.00 89.00 99 TYR A O 1
ATOM 787 N N . LEU A 1 100 ? 16.243 1.940 -18.937 1.00 90.19 100 LEU A N 1
ATOM 788 C CA . LEU A 1 100 ? 15.188 1.175 -18.273 1.00 90.19 100 LEU A CA 1
ATOM 789 C C . LEU A 1 100 ? 15.351 1.202 -16.749 1.00 90.19 100 LEU A C 1
ATOM 791 O O . LEU A 1 100 ? 14.385 1.458 -16.038 1.00 90.19 100 LEU A O 1
ATOM 795 N N . THR A 1 101 ? 16.573 1.004 -16.244 1.00 92.75 101 THR A N 1
ATOM 796 C CA . THR A 1 101 ? 16.874 1.088 -14.804 1.00 92.75 101 THR A CA 1
ATOM 797 C C . THR A 1 101 ? 16.450 2.443 -14.241 1.00 92.75 101 THR A C 1
ATOM 799 O O . THR A 1 101 ? 15.756 2.506 -13.227 1.00 92.75 101 THR A O 1
ATOM 802 N N . LYS A 1 102 ? 16.823 3.535 -14.920 1.00 94.25 102 LYS A N 1
ATOM 803 C CA . LYS A 1 102 ? 16.471 4.894 -14.504 1.00 94.25 102 LYS A CA 1
ATOM 804 C C . LYS A 1 102 ? 14.958 5.125 -14.535 1.00 94.25 102 LYS A C 1
ATOM 806 O O . LYS A 1 102 ? 14.412 5.622 -13.555 1.00 94.25 102 LYS A O 1
ATOM 811 N N . ALA A 1 103 ? 14.288 4.720 -15.612 1.00 95.56 103 ALA A N 1
ATOM 812 C CA . ALA A 1 103 ? 12.841 4.854 -15.760 1.00 95.56 103 ALA A CA 1
ATOM 813 C C . ALA A 1 103 ? 12.080 4.124 -14.642 1.00 95.56 103 ALA A C 1
ATOM 815 O O . ALA A 1 103 ? 11.189 4.702 -14.024 1.00 95.56 103 ALA A O 1
ATOM 816 N N . VAL A 1 104 ? 12.475 2.884 -14.326 1.00 96.50 104 VAL A N 1
ATOM 817 C CA . VAL A 1 104 ? 11.868 2.090 -13.247 1.00 96.50 104 VAL A CA 1
ATOM 818 C C . VAL A 1 104 ? 12.081 2.762 -11.888 1.00 96.50 104 VAL A C 1
ATOM 820 O O . VAL A 1 104 ? 11.132 2.867 -11.118 1.00 96.50 104 VAL A O 1
ATOM 823 N N . ILE A 1 105 ? 13.286 3.260 -11.589 1.00 96.88 105 ILE A N 1
ATOM 824 C CA . ILE A 1 105 ? 13.566 3.967 -10.326 1.00 96.88 105 ILE A CA 1
ATOM 825 C C . ILE A 1 105 ? 12.709 5.234 -10.197 1.00 96.88 105 ILE A C 1
ATOM 827 O O . ILE A 1 105 ? 12.100 5.461 -9.152 1.00 96.88 105 ILE A O 1
ATOM 831 N N . GLU A 1 106 ? 12.633 6.050 -11.248 1.00 97.50 106 GLU A N 1
ATOM 832 C CA . GLU A 1 106 ? 11.828 7.276 -11.241 1.00 97.50 106 GLU A CA 1
ATOM 833 C C . GLU A 1 106 ? 10.335 6.980 -11.078 1.00 97.50 106 GLU A C 1
ATOM 835 O O . GLU A 1 106 ? 9.651 7.643 -10.294 1.00 97.50 106 GLU A O 1
ATOM 840 N N . ASP A 1 107 ? 9.827 5.971 -11.783 1.00 97.31 107 ASP A N 1
ATOM 841 C CA . ASP A 1 107 ? 8.427 5.571 -11.704 1.00 97.31 107 ASP A CA 1
ATOM 842 C C . ASP A 1 107 ? 8.082 4.982 -10.329 1.00 97.31 107 ASP A C 1
ATOM 844 O O . ASP A 1 107 ? 7.019 5.296 -9.801 1.00 97.31 107 ASP A O 1
ATOM 848 N N . LYS A 1 108 ? 8.985 4.237 -9.674 1.00 96.69 108 LYS A N 1
ATOM 849 C CA . LYS A 1 108 ? 8.794 3.798 -8.277 1.00 96.69 108 LYS A CA 1
ATOM 850 C C . LYS A 1 108 ? 8.591 4.976 -7.327 1.00 96.69 108 LYS A C 1
ATOM 852 O O . LYS A 1 108 ? 7.693 4.950 -6.488 1.00 96.69 108 LYS A O 1
ATOM 857 N N . GLU A 1 109 ? 9.415 6.015 -7.448 1.00 96.12 109 GLU A N 1
ATOM 858 C CA . GLU A 1 109 ? 9.323 7.191 -6.577 1.00 96.12 109 GLU A CA 1
ATOM 859 C C . GLU A 1 109 ? 8.067 8.023 -6.856 1.00 96.12 109 GLU A C 1
ATOM 861 O O . GLU A 1 109 ? 7.448 8.546 -5.926 1.00 96.12 109 GLU A O 1
ATOM 866 N N . LYS A 1 110 ? 7.635 8.115 -8.119 1.00 96.62 110 LYS A N 1
ATOM 867 C CA . LYS A 1 110 ? 6.326 8.694 -8.455 1.00 96.62 110 LYS A CA 1
ATOM 868 C C . LYS A 1 110 ? 5.193 7.856 -7.864 1.00 96.62 110 LYS A C 1
ATOM 870 O O . LYS A 1 110 ? 4.271 8.425 -7.290 1.00 96.62 110 LYS A O 1
ATOM 875 N N . LEU A 1 111 ? 5.283 6.528 -7.939 1.00 96.25 111 LEU A N 1
ATOM 876 C CA . LEU A 1 111 ? 4.247 5.622 -7.447 1.00 96.25 111 LEU A CA 1
ATOM 877 C C . LEU A 1 111 ? 4.060 5.736 -5.928 1.00 96.25 111 LEU A C 1
ATOM 879 O O . LEU A 1 111 ? 2.927 5.832 -5.463 1.00 96.25 111 LEU A O 1
ATOM 883 N N . LYS A 1 112 ? 5.156 5.842 -5.163 1.00 94.88 112 LYS A N 1
ATOM 884 C CA . LYS A 1 112 ? 5.109 6.147 -3.720 1.00 94.88 112 LYS A CA 1
ATOM 885 C C . LYS A 1 112 ? 4.394 7.468 -3.432 1.00 94.88 112 LYS A C 1
ATOM 887 O O . LYS A 1 112 ? 3.557 7.543 -2.538 1.00 94.88 112 LYS A O 1
ATOM 892 N N . LYS A 1 113 ? 4.707 8.522 -4.192 1.00 94.62 113 LYS A N 1
ATOM 893 C CA . LYS A 1 113 ? 4.067 9.837 -4.023 1.00 94.62 113 LYS A CA 1
ATOM 894 C C . LYS A 1 113 ? 2.576 9.789 -4.345 1.00 94.62 113 LYS A C 1
ATOM 896 O O . LYS A 1 113 ? 1.794 10.412 -3.633 1.00 94.62 113 LYS A O 1
ATOM 901 N N . GLU A 1 114 ? 2.183 9.065 -5.388 1.00 94.44 114 GLU A N 1
ATOM 902 C CA . GLU A 1 114 ? 0.771 8.892 -5.739 1.00 94.44 114 GLU A CA 1
ATOM 903 C C . GLU A 1 114 ? 0.008 8.082 -4.688 1.00 94.44 114 GLU A C 1
ATOM 905 O O . GLU A 1 114 ? -1.114 8.456 -4.358 1.00 94.44 114 GLU A O 1
ATOM 910 N N . LEU A 1 115 ? 0.626 7.063 -4.079 1.00 93.50 115 LEU A N 1
ATOM 911 C CA . LEU A 1 115 ? 0.038 6.356 -2.938 1.00 93.50 115 LEU A CA 1
ATOM 912 C C . LEU A 1 115 ? -0.240 7.309 -1.768 1.00 93.50 115 LEU A C 1
ATOM 914 O O . LEU A 1 115 ? -1.359 7.349 -1.262 1.00 93.50 115 LEU A O 1
ATOM 918 N N . ILE A 1 116 ? 0.751 8.117 -1.374 1.00 91.19 116 ILE A N 1
ATOM 919 C CA . ILE A 1 116 ? 0.593 9.093 -0.283 1.00 91.19 116 ILE A CA 1
ATOM 920 C C . ILE A 1 116 ? -0.560 10.054 -0.593 1.00 91.19 116 ILE A C 1
ATOM 922 O O . ILE A 1 116 ? -1.424 10.271 0.253 1.00 91.19 116 ILE A O 1
ATOM 926 N N . LYS A 1 117 ? -0.622 10.588 -1.819 1.00 90.81 117 LYS A N 1
ATOM 927 C CA . LYS A 1 117 ? -1.718 11.471 -2.242 1.00 90.81 117 LYS A CA 1
ATOM 928 C C . LYS A 1 117 ? -3.074 10.771 -2.207 1.00 90.81 117 LYS A C 1
ATOM 930 O O . LYS A 1 117 ? -4.042 11.377 -1.756 1.00 90.81 117 LYS A O 1
ATOM 935 N N . ALA A 1 118 ? -3.164 9.532 -2.688 1.00 91.31 118 ALA A N 1
ATOM 936 C CA . ALA A 1 118 ? -4.404 8.762 -2.676 1.00 91.31 118 ALA A CA 1
ATOM 937 C C . ALA A 1 118 ? -4.905 8.546 -1.241 1.00 91.31 118 ALA A C 1
ATOM 939 O O . ALA A 1 118 ? -6.087 8.754 -0.976 1.00 91.31 118 ALA A O 1
ATOM 940 N N . ILE A 1 119 ? -3.999 8.236 -0.308 1.00 88.38 119 ILE A N 1
ATOM 941 C CA . ILE A 1 119 ? -4.306 8.121 1.123 1.00 88.38 119 ILE A CA 1
ATOM 942 C C . ILE A 1 119 ? -4.775 9.464 1.690 1.00 88.38 119 ILE A C 1
ATOM 944 O O . ILE A 1 119 ? -5.797 9.520 2.367 1.00 88.38 119 ILE A O 1
ATOM 948 N N . SER A 1 120 ? -4.088 10.568 1.379 1.00 87.12 120 SER A N 1
ATOM 949 C CA . SER A 1 120 ? -4.504 11.899 1.841 1.00 87.12 120 SER A CA 1
ATOM 950 C C . SER A 1 120 ? -5.887 12.311 1.326 1.00 87.12 120 SER A C 1
ATOM 952 O O . SER A 1 120 ? -6.571 13.064 2.007 1.00 87.12 120 SER A O 1
ATOM 954 N N . LYS A 1 121 ? -6.319 11.819 0.155 1.00 86.50 121 LYS A N 1
ATOM 955 C CA . LYS A 1 121 ? -7.667 12.074 -0.389 1.00 86.50 121 LYS A CA 1
ATOM 956 C C . LYS A 1 121 ? -8.774 11.316 0.360 1.00 86.50 121 LYS A C 1
ATOM 958 O O . LYS A 1 121 ? -9.920 11.743 0.293 1.00 86.50 121 LYS A O 1
ATOM 963 N N . VAL A 1 122 ? -8.459 10.188 1.004 1.00 84.06 122 VAL A N 1
ATOM 964 C CA . VAL A 1 122 ? -9.439 9.360 1.742 1.00 84.06 122 VAL A CA 1
ATOM 965 C C . VAL A 1 122 ? -9.382 9.562 3.248 1.00 84.06 122 VAL A C 1
ATOM 967 O O . VAL A 1 122 ? -10.282 9.126 3.959 1.00 84.06 122 VAL A O 1
ATOM 970 N N . HIS A 1 123 ? -8.323 10.196 3.746 1.00 79.00 123 HIS A N 1
ATOM 971 C CA . HIS A 1 123 ? -8.161 10.435 5.166 1.00 79.00 123 HIS A CA 1
ATOM 972 C C . HIS A 1 123 ? -9.261 11.386 5.676 1.00 79.00 123 HIS A C 1
ATOM 974 O O . HIS A 1 123 ? -9.371 12.498 5.154 1.00 79.00 123 HIS A O 1
ATOM 980 N N . PRO A 1 124 ? -10.040 10.999 6.706 1.00 75.56 124 PRO A N 1
ATOM 981 C CA . PRO A 1 124 ? -11.026 11.884 7.322 1.00 75.56 124 PRO A CA 1
ATOM 982 C C . PRO A 1 124 ? -10.359 13.168 7.829 1.00 75.56 124 PRO A C 1
ATOM 984 O O . PRO A 1 124 ? -9.316 13.102 8.483 1.00 75.56 124 PRO A O 1
ATOM 987 N N . GLU A 1 125 ? -10.924 14.343 7.550 1.00 73.25 125 GLU A N 1
ATOM 988 C CA . GLU A 1 125 ? -10.337 15.600 8.036 1.00 73.25 125 GLU A CA 1
ATOM 989 C C . GLU A 1 125 ? -10.506 15.740 9.552 1.00 73.25 125 GLU A C 1
ATOM 991 O O . GLU A 1 125 ? -9.665 16.343 10.227 1.00 73.25 125 GLU A O 1
ATOM 996 N N . LYS A 1 126 ? -11.595 15.188 10.101 1.00 73.56 126 LYS A N 1
ATOM 997 C CA . LYS A 1 126 ? -11.923 15.245 11.526 1.00 73.56 126 LYS A CA 1
ATOM 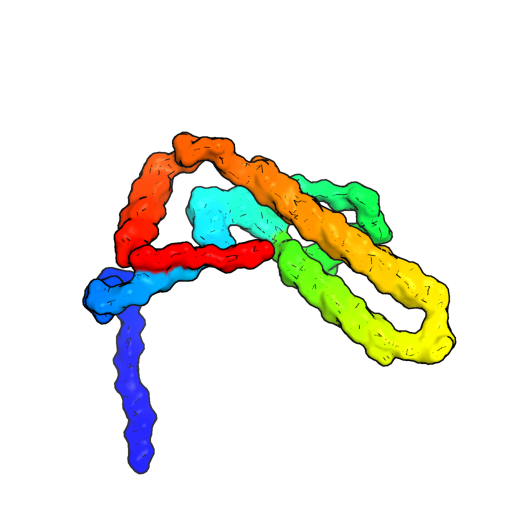998 C C . LYS A 1 126 ? -12.398 13.882 12.037 1.00 73.56 126 LYS A C 1
ATOM 1000 O O . LYS A 1 126 ? -13.055 13.146 11.308 1.00 73.56 126 LYS A O 1
ATOM 1005 N N . PRO A 1 127 ? -12.174 13.563 13.326 1.00 66.88 127 PRO A N 1
ATOM 1006 C CA . PRO A 1 127 ? -12.711 12.344 13.938 1.00 66.88 127 PRO A CA 1
ATOM 1007 C C . PRO A 1 127 ? -14.235 12.204 13.812 1.00 66.88 127 PRO A C 1
ATOM 1009 O O . PRO A 1 127 ? -14.732 11.094 13.674 1.00 66.88 127 PRO A O 1
ATOM 1012 N N . ASN A 1 128 ? -14.966 13.325 13.803 1.00 74.12 128 ASN A N 1
ATOM 1013 C CA . ASN A 1 128 ? -16.426 13.346 13.656 1.00 74.12 128 ASN A CA 1
ATOM 1014 C C . ASN A 1 128 ? -16.917 12.957 12.251 1.00 74.12 128 ASN A C 1
ATOM 1016 O O . ASN A 1 128 ? -18.121 12.814 12.060 1.00 74.12 128 ASN A O 1
ATOM 1020 N N . ASP A 1 129 ? -16.013 12.810 11.281 1.00 76.81 129 ASP A N 1
ATOM 1021 C CA . ASP A 1 129 ? -16.348 12.315 9.945 1.00 76.81 129 ASP A CA 1
ATOM 1022 C C . ASP A 1 129 ? -16.431 10.773 9.925 1.00 76.81 129 ASP A C 1
ATOM 1024 O O . ASP A 1 129 ? -16.889 10.184 8.947 1.00 76.81 129 ASP A O 1
ATOM 1028 N N . ILE A 1 130 ? -16.012 10.109 11.012 1.00 80.62 130 ILE A N 1
ATOM 1029 C CA . ILE A 1 130 ? -16.178 8.670 11.235 1.00 80.62 130 ILE A CA 1
ATOM 1030 C C . ILE A 1 130 ? -17.523 8.436 11.929 1.00 80.62 130 ILE A C 1
ATOM 1032 O O . ILE A 1 130 ? -17.898 9.157 12.853 1.00 80.62 130 ILE A O 1
ATOM 1036 N N . ASP A 1 131 ? -18.240 7.391 11.514 1.00 86.12 131 ASP A N 1
ATOM 1037 C CA . ASP A 1 131 ? -19.458 6.949 12.195 1.00 86.12 131 ASP A CA 1
ATOM 1038 C C . ASP A 1 131 ? -19.215 6.730 13.701 1.00 86.12 131 ASP A C 1
ATOM 1040 O O . ASP A 1 131 ? -18.288 6.018 14.100 1.00 86.12 131 ASP A O 1
ATOM 1044 N N . GLN A 1 132 ? -20.066 7.325 14.540 1.00 85.88 132 GLN A N 1
ATOM 1045 C CA . GLN A 1 132 ? -19.872 7.338 15.991 1.00 85.88 132 GLN A CA 1
ATOM 1046 C C . GLN A 1 132 ? -19.849 5.924 16.585 1.00 85.88 132 GLN A C 1
ATOM 1048 O O . GLN A 1 132 ? -19.039 5.647 17.466 1.00 85.88 132 GLN A O 1
ATOM 1053 N N . ALA A 1 133 ? -20.684 5.006 16.085 1.00 88.00 133 ALA A N 1
ATOM 1054 C CA . ALA A 1 133 ? -20.721 3.641 16.599 1.00 88.00 133 ALA A CA 1
ATOM 1055 C C . ALA A 1 133 ? -19.428 2.881 16.262 1.00 88.00 133 ALA A C 1
ATOM 1057 O O . ALA A 1 133 ? -18.893 2.164 17.112 1.00 88.00 133 ALA A O 1
ATOM 1058 N N . LYS A 1 134 ? -18.882 3.074 15.052 1.00 85.19 134 LYS A N 1
ATOM 1059 C CA . LYS A 1 134 ? -17.555 2.548 14.688 1.00 85.19 134 LYS A CA 1
ATOM 1060 C C . LYS A 1 134 ? -16.450 3.139 15.557 1.00 85.19 134 LYS A C 1
ATOM 1062 O O . LYS A 1 134 ? -15.602 2.391 16.043 1.00 85.19 134 LYS A O 1
ATOM 1067 N N . TYR A 1 135 ? -16.470 4.455 15.765 1.00 86.50 135 TYR A N 1
ATOM 1068 C CA . TYR A 1 135 ? -15.495 5.149 16.603 1.00 86.50 135 TYR A CA 1
ATOM 1069 C C . TYR A 1 135 ? -15.503 4.603 18.037 1.00 86.50 135 TYR A C 1
ATOM 1071 O O . TYR A 1 135 ? -14.463 4.194 18.554 1.00 86.50 135 TYR A O 1
ATOM 1079 N N . ASP A 1 136 ? -16.683 4.510 18.651 1.00 88.69 136 ASP A N 1
ATOM 1080 C CA . ASP A 1 136 ? -16.845 4.012 20.018 1.00 88.69 136 ASP A CA 1
ATOM 1081 C C . ASP A 1 136 ? -16.404 2.548 20.143 1.00 88.69 136 ASP A C 1
ATOM 1083 O O . ASP A 1 136 ? -15.710 2.183 21.097 1.00 88.69 136 ASP A O 1
ATOM 1087 N N . SER A 1 137 ? -16.746 1.714 19.154 1.00 87.62 137 SER A N 1
ATOM 1088 C CA . SER A 1 137 ? -16.323 0.312 19.112 1.00 87.62 137 SER A CA 1
ATOM 1089 C C . SER A 1 137 ? -14.805 0.170 19.000 1.00 87.62 137 SER A C 1
ATOM 1091 O O . SER A 1 137 ? -14.219 -0.658 19.696 1.00 87.62 137 SER A O 1
ATOM 1093 N N . ALA A 1 138 ? -14.156 0.968 18.148 1.00 88.44 138 ALA A N 1
ATOM 1094 C CA . ALA A 1 138 ? -12.706 0.942 17.997 1.00 88.44 138 ALA A CA 1
ATOM 1095 C C . ALA A 1 138 ? -12.014 1.394 19.289 1.00 88.44 138 ALA A C 1
ATOM 1097 O O . ALA A 1 138 ? -11.135 0.702 19.793 1.00 88.44 138 ALA A O 1
ATOM 1098 N N . ILE A 1 139 ? -12.455 2.508 19.883 1.00 88.50 139 ILE A N 1
ATOM 1099 C CA . ILE A 1 139 ? -11.887 3.029 21.133 1.00 88.50 139 ILE A CA 1
ATOM 1100 C C . ILE A 1 139 ? -12.031 2.035 22.287 1.00 88.50 139 ILE A C 1
ATOM 1102 O O . ILE A 1 139 ? -11.122 1.942 23.112 1.00 88.50 139 ILE A O 1
ATOM 1106 N N . LYS A 1 140 ? -13.144 1.293 22.358 1.00 88.62 140 LYS A N 1
ATOM 1107 C CA . LYS A 1 140 ? -13.342 0.261 23.382 1.00 88.62 140 LYS A CA 1
ATOM 1108 C C . LYS A 1 140 ? -12.223 -0.784 23.345 1.00 88.62 140 LYS A C 1
ATOM 1110 O O . LYS A 1 140 ? -11.658 -1.068 24.390 1.00 88.62 140 LYS A O 1
ATOM 1115 N N . VAL A 1 141 ? -11.884 -1.274 22.154 1.00 86.94 141 VAL A N 1
ATOM 1116 C CA . VAL A 1 141 ? -10.815 -2.262 21.943 1.00 86.94 141 VAL A CA 1
ATOM 1117 C C . VAL A 1 141 ? -9.436 -1.642 22.164 1.00 86.94 141 VAL A C 1
ATOM 1119 O O . VAL A 1 141 ? -8.622 -2.180 22.902 1.00 86.94 141 VAL A O 1
ATOM 1122 N N . LEU A 1 142 ? -9.160 -0.476 21.571 1.00 88.88 142 LEU A N 1
ATOM 1123 C CA . LEU A 1 142 ? -7.833 0.151 21.648 1.00 88.88 142 LEU A CA 1
ATOM 1124 C C . LEU A 1 142 ? -7.410 0.483 23.089 1.00 88.88 142 LEU A C 1
ATOM 1126 O O . LEU A 1 142 ? -6.224 0.447 23.396 1.00 88.88 142 LEU A O 1
ATOM 1130 N N . LYS A 1 143 ? -8.366 0.783 23.978 1.00 88.62 143 LYS A N 1
ATOM 1131 C CA . LYS A 1 143 ? -8.108 1.083 25.398 1.00 88.62 143 LYS A CA 1
ATOM 1132 C C . LYS A 1 143 ? -7.662 -0.121 26.230 1.00 88.62 143 LYS A C 1
ATOM 1134 O O . LYS A 1 143 ? -7.198 0.085 27.347 1.00 88.62 143 LYS A O 1
ATOM 1139 N N . GLU A 1 144 ? -7.815 -1.341 25.723 1.00 86.06 144 GLU A N 1
ATOM 1140 C CA . GLU A 1 144 ? -7.393 -2.567 26.416 1.00 86.06 144 GLU A CA 1
ATOM 1141 C C . GLU A 1 144 ? -5.868 -2.767 26.359 1.00 86.06 144 GLU A C 1
ATOM 1143 O O . GLU A 1 144 ? -5.327 -3.563 27.123 1.00 86.06 144 GLU A O 1
ATOM 1148 N N . PHE A 1 145 ? -5.160 -2.018 25.503 1.00 88.50 145 PHE A N 1
ATOM 1149 C CA . PHE A 1 145 ? -3.732 -2.189 25.238 1.00 88.50 145 PHE A CA 1
ATOM 1150 C C . PHE A 1 145 ? -2.910 -0.998 25.742 1.00 88.50 145 PHE A C 1
ATOM 1152 O O . PHE A 1 145 ? -3.241 0.160 25.481 1.00 88.50 145 PHE A O 1
ATOM 1159 N N . GLY A 1 146 ? -1.805 -1.279 26.440 1.00 86.25 146 GLY A N 1
ATOM 1160 C CA . GLY A 1 146 ? -0.914 -0.252 26.998 1.00 86.25 146 GLY A CA 1
ATOM 1161 C C . GLY A 1 146 ? -0.036 0.429 25.946 1.00 86.25 146 GLY A C 1
ATOM 1162 O O . GLY A 1 146 ? 0.317 1.601 26.085 1.00 86.25 146 GLY A O 1
ATOM 1163 N N . SER A 1 147 ? 0.278 -0.291 24.868 1.00 90.00 147 SER A N 1
ATOM 1164 C CA . SER A 1 147 ? 1.059 0.206 23.734 1.00 90.00 147 SER A CA 1
ATOM 1165 C C . SER A 1 147 ? 0.358 -0.115 22.420 1.00 90.00 147 SER A C 1
ATOM 1167 O O . SER A 1 147 ? -0.111 -1.233 22.217 1.00 90.00 147 SER A O 1
ATOM 1169 N N . ILE A 1 148 ? 0.323 0.849 21.500 1.00 90.19 148 ILE A N 1
ATOM 1170 C CA . ILE A 1 148 ? -0.227 0.665 20.153 1.00 90.19 148 ILE A CA 1
ATOM 1171 C C . ILE A 1 148 ? 0.859 1.011 19.141 1.00 90.19 148 ILE A C 1
ATOM 1173 O O . ILE A 1 148 ? 1.380 2.126 19.116 1.00 90.19 148 ILE A O 1
ATOM 1177 N N . PHE A 1 149 ? 1.169 0.049 18.285 1.00 89.88 149 PHE A N 1
ATOM 1178 C CA . PHE A 1 149 ? 2.054 0.190 17.143 1.00 89.88 149 PHE A CA 1
ATOM 1179 C C . PHE A 1 149 ? 1.237 0.096 15.863 1.00 89.88 149 PHE A C 1
ATOM 1181 O O . PHE A 1 149 ? 0.203 -0.568 15.805 1.00 89.88 149 PHE A O 1
ATOM 1188 N N . THR A 1 150 ? 1.725 0.737 14.811 1.00 85.88 150 THR A N 1
ATOM 1189 C CA . THR A 1 150 ? 1.160 0.590 13.472 1.00 85.88 150 THR A CA 1
ATOM 1190 C C . THR A 1 150 ? 2.260 0.123 12.537 1.00 85.88 150 THR A C 1
ATOM 1192 O O . THR A 1 150 ? 3.426 0.498 12.700 1.00 85.88 150 THR A O 1
ATOM 1195 N N . LEU A 1 151 ? 1.903 -0.725 11.579 1.00 75.38 151 LEU A N 1
ATOM 1196 C CA . LEU A 1 151 ? 2.762 -0.980 10.436 1.00 75.38 151 LEU A CA 1
ATOM 1197 C C . LEU A 1 151 ? 2.726 0.286 9.576 1.00 75.38 151 LEU A C 1
ATOM 1199 O O . LEU A 1 151 ? 1.752 0.531 8.870 1.00 75.38 151 LEU A O 1
ATOM 1203 N N . ASN A 1 152 ? 3.749 1.129 9.703 1.00 50.84 152 ASN A N 1
ATOM 1204 C CA . ASN A 1 152 ? 3.928 2.239 8.777 1.00 50.84 152 ASN A CA 1
ATOM 1205 C C . ASN A 1 152 ? 4.122 1.685 7.358 1.00 50.84 152 ASN A C 1
ATOM 1207 O O . ASN A 1 152 ? 4.897 0.747 7.164 1.00 50.84 152 ASN A O 1
ATOM 1211 N N . ILE A 1 153 ? 3.404 2.305 6.416 1.00 47.25 153 ILE A N 1
ATOM 1212 C CA . ILE A 1 153 ? 3.602 2.237 4.959 1.00 47.25 153 ILE A CA 1
ATOM 1213 C C . ILE A 1 153 ? 5.025 2.668 4.593 1.00 47.25 153 ILE A C 1
ATOM 1215 O O . ILE A 1 153 ? 5.506 3.660 5.192 1.00 47.25 153 ILE A O 1
#

pLDDT: mean 85.58, std 12.4, range [34.69, 97.5]

Sequence (153 aa):
MPWGRVGSSMLSYDEVLEEIKETDTALLLGNGFSVGCDPQFAYTSLREKAEFRGFSANINDLFNSLGEDDFETVIRTMDRALQVVDAYKTKNTLPYCEYLTKAVIEDKEKLKKELIKAISKVHPEKPNDIDQAKYDSAIKVLKEFGSIFTLNI

Radius of gyration: 22.18 Å; chains: 1; bounding box: 52×56×57 Å

InterPro domains:
  IPR032581 Protein of unknown function DUF4917 [PF16263] (27-152)

Secondary structure (DSSP, 8-state):
------------HHHHHHHHTTS-PEEEE-HHHHHHH-GGGSHHHHHHH---TT-SS-HHHHHHHHT---HHHHHHHHHHHHHHHHHT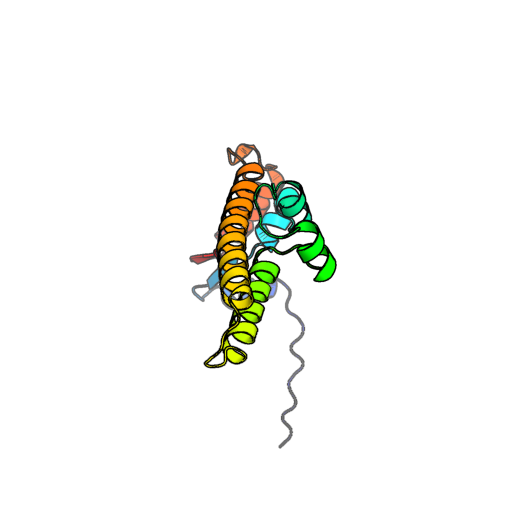--TT--HHHHHHHHHHHHHHHHHHHHHHHHHHHHS-SSGGGS-HHHHHHHHHHHTT-SEEEE---

Foldseek 3Di:
DDPDPDDDDDDDPVRVLVVCQPPQDEAEDELVLVCVQPVCSPLQNLQVQFDQPPAPDPVVVQCVVVVHSDLVVSLVVLVVVLVVLVVPDDPCRDVVSVVVNVSSVVSSVSSVVRSVVSCVVPDDPDPVVGDPVSVVVVCVVVVSHPHYHYDDD

Organism: NCBI:txid36808